Protein AF-A0A967YTM7-F1 (afdb_monomer)

pLDDT: mean 95.74, std 3.27, range [82.88, 98.69]

Structure (mmCIF, N/CA/C/O backbone):
data_AF-A0A967YTM7-F1
#
_entry.id   AF-A0A967YTM7-F1
#
loop_
_atom_site.group_PDB
_atom_site.id
_atom_site.type_symbol
_atom_site.label_atom_id
_atom_site.label_alt_id
_atom_site.label_comp_id
_atom_site.label_asym_id
_atom_site.label_entity_id
_atom_site.label_seq_id
_atom_site.pdbx_PDB_ins_code
_atom_site.Cartn_x
_atom_site.Cartn_y
_atom_site.Cartn_z
_atom_site.occupancy
_atom_site.B_iso_or_equiv
_atom_site.auth_seq_id
_atom_site.auth_comp_id
_atom_site.auth_asym_id
_atom_site.auth_atom_id
_atom_site.pdbx_PDB_model_num
ATOM 1 N N . GLY A 1 1 ? 18.997 -3.973 -4.788 1.00 82.88 1 GLY A N 1
ATOM 2 C CA . GLY A 1 1 ? 19.789 -2.738 -4.875 1.00 82.88 1 GLY A CA 1
ATOM 3 C C . GLY A 1 1 ? 21.278 -2.937 -5.128 1.00 82.88 1 GLY A C 1
ATOM 4 O O . GLY A 1 1 ? 21.968 -1.942 -5.049 1.00 82.88 1 GLY A O 1
ATOM 5 N N . LEU A 1 2 ? 21.789 -4.143 -5.438 1.00 92.94 2 LEU A N 1
ATOM 6 C CA . LEU A 1 2 ? 23.198 -4.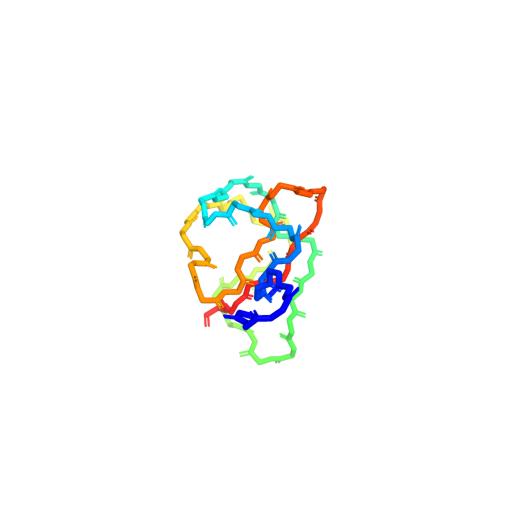331 -5.849 1.00 92.94 2 LEU A CA 1
ATOM 7 C C . LEU A 1 2 ? 23.309 -4.969 -7.242 1.00 92.94 2 LEU A C 1
ATOM 9 O O . LEU A 1 2 ? 24.044 -4.484 -8.085 1.00 92.94 2 LEU A O 1
ATOM 13 N N . LEU A 1 3 ? 22.520 -6.015 -7.502 1.00 96.50 3 LEU A N 1
ATOM 14 C CA . LEU A 1 3 ? 22.478 -6.705 -8.805 1.00 96.50 3 LEU A CA 1
ATOM 15 C C . LEU A 1 3 ? 21.114 -6.610 -9.504 1.00 96.50 3 LEU A C 1
ATOM 17 O O . LEU A 1 3 ? 20.956 -6.990 -10.655 1.00 96.50 3 LEU A O 1
ATOM 21 N N . LYS A 1 4 ? 20.101 -6.145 -8.774 1.00 92.62 4 LYS A N 1
ATOM 22 C CA . LYS A 1 4 ? 18.718 -6.000 -9.233 1.00 92.62 4 LYS A CA 1
ATOM 23 C C . LYS A 1 4 ? 18.047 -4.836 -8.508 1.00 92.62 4 LYS A C 1
ATOM 25 O O . LYS A 1 4 ? 18.491 -4.516 -7.391 1.00 92.62 4 LYS A O 1
ATOM 30 N N . PRO A 1 5 ? 16.984 -4.238 -9.070 1.00 90.94 5 PRO A N 1
ATOM 31 C CA . PRO A 1 5 ? 16.207 -3.206 -8.392 1.00 90.94 5 PRO A CA 1
ATOM 32 C C . PRO A 1 5 ? 15.767 -3.656 -6.996 1.00 90.94 5 PRO A C 1
ATOM 34 O O . PRO A 1 5 ? 15.464 -4.829 -6.773 1.00 90.94 5 PRO A O 1
ATOM 37 N N . LYS A 1 6 ? 15.805 -2.737 -6.022 1.00 90.88 6 LYS A N 1
ATOM 38 C CA . LYS A 1 6 ? 15.299 -3.010 -4.665 1.00 90.88 6 LYS A CA 1
ATOM 39 C C . LYS A 1 6 ? 13.773 -3.155 -4.679 1.00 90.88 6 LYS A C 1
ATOM 41 O O . LYS A 1 6 ? 13.259 -4.058 -4.032 1.00 90.88 6 LYS A O 1
ATOM 46 N N . TYR A 1 7 ? 13.104 -2.329 -5.477 1.00 92.38 7 TYR A N 1
ATOM 47 C CA . TYR A 1 7 ? 11.665 -2.353 -5.709 1.00 92.38 7 TYR A CA 1
ATOM 48 C C . TYR A 1 7 ? 11.420 -2.681 -7.178 1.00 92.38 7 TYR A C 1
ATOM 50 O O . TYR A 1 7 ? 12.077 -2.120 -8.054 1.00 92.38 7 TYR A O 1
ATOM 58 N N . LYS A 1 8 ? 10.541 -3.650 -7.440 1.00 92.75 8 LYS A N 1
ATOM 59 C CA . LYS A 1 8 ? 10.220 -4.092 -8.806 1.00 92.75 8 LYS A CA 1
ATOM 60 C C . LYS A 1 8 ? 9.099 -3.269 -9.436 1.00 92.75 8 LYS A C 1
ATOM 62 O O . LYS A 1 8 ? 9.098 -3.099 -10.646 1.00 92.75 8 LYS A O 1
ATOM 67 N N . ILE A 1 9 ? 8.171 -2.789 -8.610 1.00 95.56 9 ILE A N 1
ATOM 68 C CA . ILE A 1 9 ? 7.054 -1.932 -9.002 1.00 95.56 9 ILE A CA 1
ATOM 69 C C . ILE A 1 9 ? 7.320 -0.568 -8.369 1.00 95.56 9 ILE A C 1
ATOM 71 O O . ILE A 1 9 ? 7.626 -0.489 -7.178 1.00 95.56 9 ILE A O 1
ATOM 75 N N . LEU A 1 10 ? 7.293 0.478 -9.190 1.00 95.25 10 LEU A N 1
ATOM 76 C CA . LEU A 1 10 ? 7.553 1.854 -8.766 1.00 95.25 10 LEU A CA 1
ATOM 77 C C . LEU A 1 10 ? 6.238 2.552 -8.377 1.00 95.25 10 LEU A C 1
ATOM 79 O O . LEU A 1 10 ? 5.195 1.908 -8.285 1.00 95.25 10 LEU A O 1
ATOM 83 N N . GLY A 1 11 ? 6.306 3.858 -8.123 1.00 96.44 11 GLY A N 1
ATOM 84 C CA . GLY A 1 11 ? 5.180 4.668 -7.663 1.00 96.44 11 GLY A CA 1
ATOM 85 C C . GLY A 1 11 ? 5.184 4.805 -6.145 1.00 96.44 11 GLY A C 1
ATOM 86 O O . GLY A 1 11 ? 4.977 3.822 -5.430 1.00 96.44 11 GLY A O 1
ATOM 87 N N . SER A 1 12 ? 5.476 6.020 -5.684 1.00 96.38 12 SER A N 1
ATOM 88 C CA . SER A 1 12 ? 5.390 6.449 -4.287 1.00 96.38 12 SER A CA 1
ATOM 89 C C . SER A 1 12 ? 4.086 7.172 -4.003 1.00 96.38 12 SER A C 1
ATOM 91 O O . SER A 1 12 ? 3.567 7.037 -2.913 1.00 96.38 12 SER A O 1
ATOM 93 N N . ASP A 1 13 ? 3.553 7.912 -4.964 1.00 97.38 13 ASP A N 1
ATOM 94 C CA . ASP A 1 13 ? 2.347 8.708 -4.778 1.00 97.38 13 ASP A CA 1
ATOM 95 C C . ASP A 1 13 ? 1.143 7.931 -5.309 1.00 97.38 13 ASP A C 1
ATOM 97 O O . ASP A 1 13 ? 1.162 7.450 -6.448 1.00 97.38 13 ASP A O 1
ATOM 101 N N . ILE A 1 14 ? 0.115 7.778 -4.474 1.00 97.25 14 ILE A N 1
ATOM 102 C CA . ILE A 1 14 ? -1.096 7.021 -4.797 1.00 97.25 14 ILE A CA 1
ATOM 103 C C . ILE A 1 14 ? -2.353 7.817 -4.460 1.00 97.25 14 ILE A C 1
ATOM 105 O O . ILE A 1 14 ? -2.371 8.634 -3.540 1.00 97.25 14 ILE A O 1
ATOM 109 N N . ALA A 1 15 ? -3.421 7.531 -5.195 1.00 98.06 15 ALA A N 1
ATOM 110 C CA . ALA A 1 15 ? -4.783 7.909 -4.856 1.00 98.06 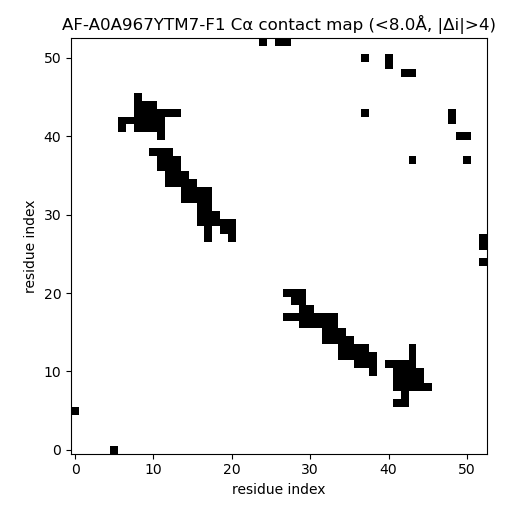15 ALA A CA 1
ATOM 111 C C . ALA A 1 15 ? -5.716 6.772 -5.275 1.00 98.06 15 ALA A C 1
ATOM 113 O O . ALA A 1 15 ? -5.497 6.137 -6.309 1.00 98.06 15 ALA A O 1
ATOM 114 N N . GLY A 1 16 ? -6.739 6.494 -4.477 1.00 97.94 16 GLY A N 1
ATOM 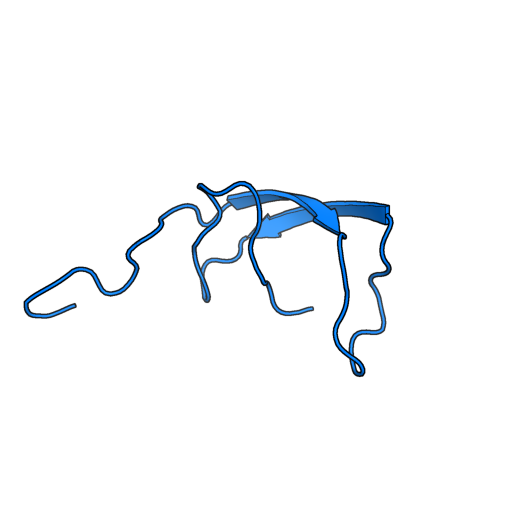115 C CA . GLY A 1 16 ? -7.641 5.382 -4.738 1.00 97.94 16 GLY A CA 1
ATOM 116 C C . GLY A 1 16 ? -8.628 5.160 -3.607 1.00 97.94 16 GLY A C 1
ATOM 117 O O . GLY A 1 16 ? -8.919 6.067 -2.829 1.00 97.94 16 GLY A O 1
ATOM 118 N N . ARG A 1 17 ? -9.143 3.935 -3.527 1.00 98.62 17 ARG A N 1
ATOM 119 C CA . ARG A 1 17 ? -10.099 3.518 -2.506 1.00 98.62 17 ARG A CA 1
ATOM 120 C C . ARG A 1 17 ? -9.511 2.390 -1.666 1.00 98.62 17 ARG A C 1
ATOM 122 O O . ARG A 1 17 ? -8.889 1.481 -2.213 1.00 98.62 17 ARG A O 1
ATOM 129 N N . VAL A 1 18 ? -9.716 2.435 -0.354 1.00 98.44 18 VAL A N 1
ATOM 130 C CA . VAL A 1 18 ? -9.316 1.351 0.551 1.00 98.44 18 VAL A CA 1
ATOM 131 C C . VAL A 1 18 ? -10.146 0.109 0.227 1.00 98.44 18 VAL A C 1
ATOM 133 O O . VAL A 1 18 ? -11.363 0.113 0.387 1.00 98.44 18 VAL A O 1
ATOM 136 N N . GLU A 1 19 ? -9.491 -0.955 -0.233 1.00 98.62 19 GLU A N 1
ATOM 137 C CA . GLU A 1 19 ? -10.140 -2.242 -0.533 1.00 98.62 19 GLU A CA 1
ATOM 138 C C . GLU A 1 19 ? -10.298 -3.099 0.733 1.00 98.62 19 GLU A C 1
ATOM 140 O O . GLU A 1 19 ? -11.339 -3.704 0.976 1.00 98.62 19 GLU A O 1
ATOM 145 N N . ALA A 1 20 ? -9.260 -3.142 1.572 1.00 98.50 20 ALA A N 1
ATOM 146 C CA . ALA A 1 20 ? -9.220 -3.938 2.792 1.00 98.50 20 ALA A CA 1
ATOM 147 C C . ALA A 1 20 ? -8.272 -3.319 3.823 1.00 98.50 20 ALA A C 1
ATOM 149 O O . ALA A 1 20 ? -7.333 -2.605 3.473 1.00 98.50 20 ALA A O 1
ATOM 150 N N . VAL A 1 21 ? -8.491 -3.645 5.099 1.00 98.50 21 VAL A N 1
ATOM 151 C CA . VAL A 1 21 ? -7.678 -3.160 6.220 1.00 98.50 21 VAL A CA 1
ATOM 152 C C . VAL A 1 21 ? -7.187 -4.306 7.100 1.00 98.50 21 VAL A C 1
ATOM 154 O O . VAL A 1 21 ? -7.852 -5.331 7.259 1.00 98.50 21 VAL A O 1
ATOM 157 N N . GLY A 1 22 ? -6.000 -4.142 7.684 1.00 97.81 22 GLY A N 1
ATOM 158 C CA . GLY A 1 22 ? -5.469 -5.083 8.668 1.00 97.81 22 GLY A CA 1
ATOM 159 C C . GLY A 1 22 ? -6.177 -4.961 10.021 1.00 97.81 22 GLY A C 1
ATOM 160 O O . GLY A 1 22 ? -6.672 -3.903 10.383 1.00 97.81 22 GLY A O 1
ATOM 161 N N . ARG A 1 23 ? -6.144 -6.022 10.837 1.00 97.56 23 ARG A N 1
ATOM 162 C CA . ARG A 1 23 ? -6.830 -6.090 12.150 1.00 97.56 23 ARG A CA 1
ATOM 163 C C . ARG A 1 23 ? -6.520 -4.962 13.155 1.00 97.56 23 ARG A C 1
ATOM 165 O O . ARG A 1 23 ? -7.245 -4.819 14.129 1.00 97.56 23 ARG A O 1
ATOM 172 N N . ASN A 1 24 ? -5.409 -4.246 12.972 1.00 97.62 24 ASN A N 1
ATOM 173 C CA . ASN A 1 24 ? -4.921 -3.210 13.891 1.00 97.62 24 ASN A CA 1
ATOM 174 C C . ASN A 1 24 ? -5.077 -1.783 13.334 1.00 97.62 24 ASN A C 1
ATOM 176 O O . ASN A 1 24 ? -4.673 -0.839 14.009 1.00 97.62 24 ASN A O 1
ATOM 180 N N . VAL A 1 25 ? -5.612 -1.652 12.120 1.00 97.81 25 VAL A N 1
ATOM 181 C CA . VAL A 1 25 ? -5.937 -0.386 11.449 1.00 97.81 25 VAL A CA 1
ATOM 182 C C . VAL A 1 25 ? -7.164 0.216 12.146 1.00 97.81 25 VAL A C 1
ATOM 184 O O . VAL A 1 25 ? -8.072 -0.525 12.533 1.00 97.81 25 VAL A O 1
ATOM 187 N N . LYS A 1 26 ? -7.161 1.525 12.400 1.00 97.50 26 LYS A N 1
ATOM 188 C CA . LYS A 1 26 ? -8.148 2.226 13.239 1.00 97.50 26 LYS A CA 1
ATOM 189 C C . LYS A 1 26 ? -8.787 3.436 12.569 1.00 97.50 26 LYS A C 1
ATOM 191 O O . LYS A 1 26 ? -9.887 3.804 12.970 1.00 97.50 26 LYS A O 1
ATOM 196 N N . GLN A 1 27 ? -8.083 4.095 11.657 1.00 97.88 27 GLN A N 1
ATOM 197 C CA . GLN A 1 27 ? -8.529 5.332 11.016 1.00 97.88 27 GLN A CA 1
ATOM 198 C C . GLN A 1 27 ? -9.243 5.053 9.697 1.00 97.88 27 GLN A C 1
ATOM 200 O O . GLN A 1 27 ? -10.235 5.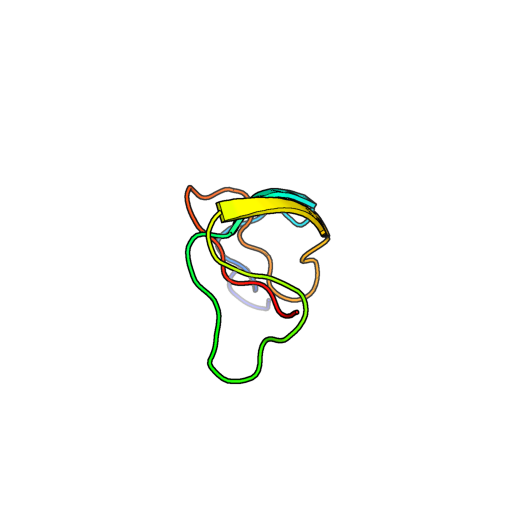713 9.406 1.00 97.88 27 GLN A O 1
ATOM 205 N N . PHE A 1 28 ? -8.761 4.072 8.936 1.00 97.88 28 PHE A N 1
ATOM 206 C CA . PHE A 1 28 ? -9.297 3.716 7.631 1.00 97.88 28 PHE A CA 1
ATOM 207 C C . PHE A 1 28 ? -10.246 2.521 7.688 1.00 97.88 28 PHE A C 1
ATOM 209 O O . PHE A 1 28 ? -10.103 1.602 8.503 1.00 97.88 28 PHE A O 1
ATOM 216 N N . GLN A 1 29 ? -11.177 2.496 6.743 1.00 98.31 29 GLN A N 1
ATOM 217 C CA . GLN A 1 29 ? -12.104 1.397 6.501 1.00 98.31 29 GLN A CA 1
ATOM 218 C C . GLN A 1 29 ? -12.281 1.141 4.995 1.00 98.31 29 GLN A C 1
ATOM 220 O O . GLN A 1 29 ? -12.064 2.041 4.179 1.00 98.31 29 GLN A O 1
ATOM 225 N N . PRO A 1 30 ? -12.692 -0.077 4.588 1.00 98.62 30 PRO A N 1
ATOM 226 C CA . PRO A 1 30 ? -13.015 -0.354 3.195 1.00 98.62 30 PRO A CA 1
ATOM 227 C C . PRO A 1 30 ? -14.037 0.642 2.639 1.00 98.62 30 PRO A C 1
ATOM 229 O O . PRO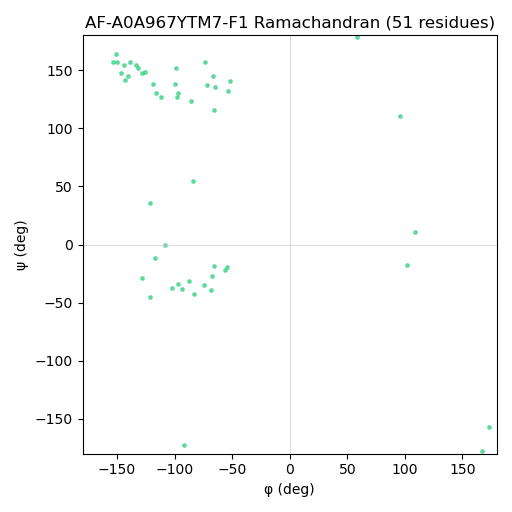 A 1 30 ? -15.075 0.888 3.255 1.00 98.62 30 PRO A O 1
ATOM 232 N N . GLY A 1 31 ? -13.752 1.192 1.463 1.00 98.56 31 GLY A N 1
ATOM 233 C CA . GLY A 1 31 ? -14.582 2.203 0.813 1.00 98.56 31 GLY A CA 1
ATOM 234 C C . GLY A 1 31 ? -14.067 3.638 0.924 1.00 98.56 31 GLY A C 1
ATOM 235 O O . GLY A 1 31 ? -14.486 4.460 0.109 1.00 98.56 31 GLY A O 1
ATOM 236 N N . ASP A 1 32 ? -13.153 3.931 1.853 1.00 98.69 32 ASP A N 1
ATOM 237 C CA . ASP A 1 32 ? -12.595 5.277 2.015 1.00 98.69 32 ASP A CA 1
ATOM 238 C C . ASP A 1 32 ? -11.788 5.701 0.786 1.00 98.69 32 ASP A C 1
ATOM 240 O O . ASP A 1 32 ? -10.976 4.932 0.269 1.00 98.69 32 ASP A O 1
ATOM 244 N N . GLU A 1 33 ? -11.990 6.939 0.334 1.00 98.62 33 GLU A N 1
ATOM 245 C CA . GLU A 1 33 ? -11.167 7.564 -0.701 1.00 98.62 33 GLU A CA 1
ATOM 246 C C . GLU A 1 33 ? -9.942 8.207 -0.053 1.00 98.62 33 GLU A C 1
ATOM 248 O O . GLU A 1 33 ? -10.060 9.035 0.851 1.00 98.62 33 GLU A O 1
ATOM 253 N N . VAL A 1 34 ? -8.757 7.809 -0.505 1.00 97.56 34 VAL A N 1
ATOM 254 C CA . VAL A 1 34 ? -7.479 8.176 0.108 1.00 97.56 34 VAL A CA 1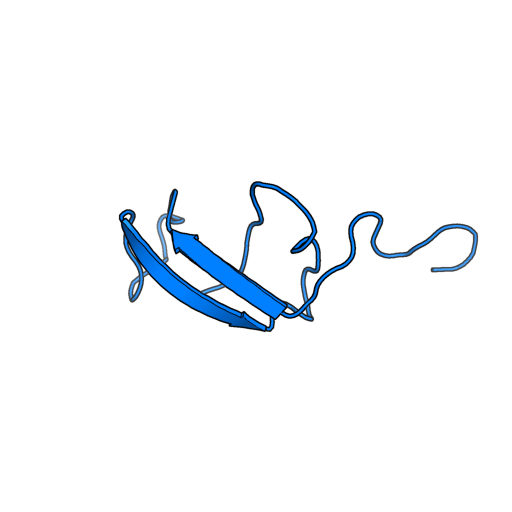
ATOM 255 C C . VAL A 1 34 ? -6.479 8.630 -0.945 1.00 97.56 34 VAL A C 1
ATOM 257 O O . VAL A 1 34 ? -6.541 8.228 -2.109 1.00 97.56 34 VAL A O 1
ATOM 260 N N . PHE A 1 35 ? -5.524 9.450 -0.519 1.00 97.31 35 PHE A N 1
ATOM 261 C CA . PHE A 1 35 ? -4.334 9.806 -1.282 1.00 97.31 35 PHE A CA 1
ATOM 262 C C . PHE A 1 35 ? -3.146 9.952 -0.328 1.00 97.31 35 PHE A C 1
ATOM 264 O O . PHE A 1 35 ? -3.337 10.245 0.854 1.00 97.31 35 PHE A O 1
ATOM 271 N N . GLY A 1 36 ? -1.925 9.761 -0.819 1.00 95.69 36 GLY A N 1
ATOM 272 C CA . GLY A 1 36 ? -0.726 9.924 0.003 1.00 95.69 36 GLY A CA 1
ATOM 273 C C . GLY A 1 36 ? 0.537 9.359 -0.629 1.00 95.69 36 GLY A C 1
ATOM 274 O O . GLY A 1 36 ? 0.509 8.847 -1.752 1.00 95.69 36 GLY A O 1
ATOM 275 N N . ASP A 1 37 ? 1.637 9.447 0.120 1.00 95.75 37 ASP A N 1
ATOM 276 C CA . ASP A 1 37 ? 2.913 8.846 -0.245 1.00 95.75 37 ASP A CA 1
ATOM 277 C C . ASP A 1 37 ? 3.143 7.517 0.496 1.00 95.75 37 ASP A C 1
ATOM 279 O O . ASP A 1 37 ? 2.876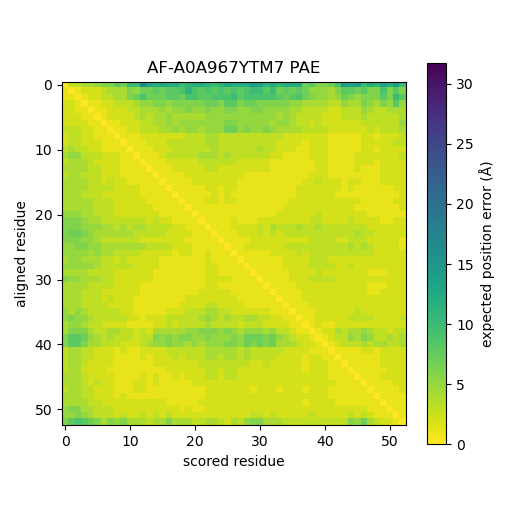 7.368 1.686 1.00 95.75 37 ASP A O 1
ATOM 283 N N . ILE A 1 38 ? 3.655 6.532 -0.231 1.00 95.44 38 ILE A N 1
ATOM 284 C CA . ILE A 1 38 ? 4.007 5.192 0.239 1.00 95.44 38 ILE A CA 1
ATOM 285 C C . ILE A 1 38 ? 5.495 4.921 -0.008 1.00 95.44 38 ILE A C 1
ATOM 287 O O . ILE A 1 38 ? 5.898 3.801 -0.339 1.00 95.44 38 ILE A O 1
ATOM 291 N N . PHE A 1 39 ? 6.344 5.948 0.133 1.00 91.38 39 PHE A N 1
ATOM 292 C CA . PHE A 1 39 ? 7.767 5.904 -0.235 1.00 91.38 39 PHE A CA 1
ATOM 293 C C . PHE A 1 39 ? 8.558 4.772 0.453 1.00 91.38 39 PHE A C 1
ATOM 295 O O . PHE A 1 39 ? 9.596 4.322 -0.039 1.00 91.38 39 PHE A O 1
ATOM 302 N N . GLN A 1 40 ? 8.069 4.267 1.587 1.00 87.38 40 GLN A N 1
ATOM 303 C CA . GLN A 1 40 ? 8.684 3.140 2.289 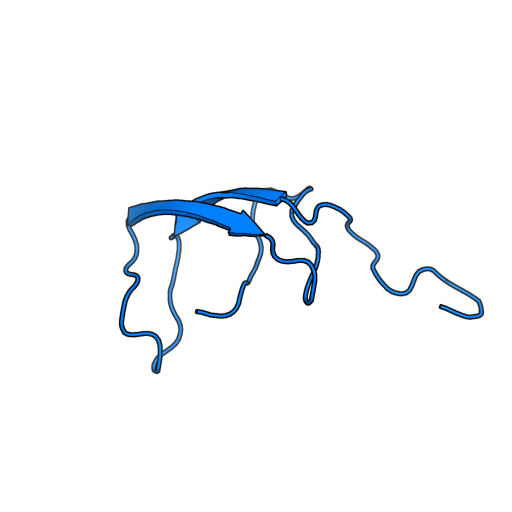1.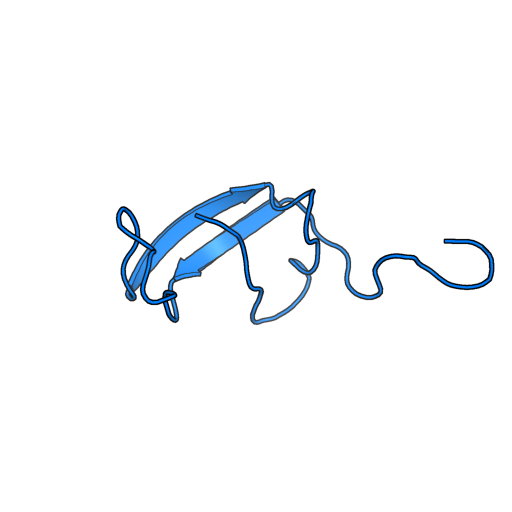00 87.38 40 GLN A CA 1
ATOM 304 C C . GLN A 1 40 ? 8.434 1.785 1.601 1.00 87.38 40 GLN A C 1
ATOM 306 O O . GLN A 1 40 ? 9.315 0.915 1.617 1.00 87.38 40 GLN A O 1
ATOM 311 N N . CYS A 1 41 ? 7.262 1.603 0.987 1.00 90.56 41 CYS A N 1
ATOM 312 C CA . CYS A 1 41 ? 6.798 0.334 0.417 1.00 90.56 41 CYS A CA 1
ATOM 313 C C . CYS A 1 41 ? 6.938 0.283 -1.108 1.00 90.56 41 CYS A C 1
ATOM 315 O O . CYS A 1 41 ? 7.354 -0.756 -1.627 1.00 90.56 41 CYS A O 1
ATOM 317 N N . TRP A 1 42 ? 6.684 1.404 -1.796 1.00 94.94 42 TRP A N 1
ATOM 318 C CA . TRP A 1 42 ? 6.520 1.478 -3.254 1.00 94.94 42 TRP A CA 1
ATOM 319 C C . TRP A 1 42 ? 5.382 0.578 -3.758 1.00 94.94 42 TRP A C 1
ATOM 321 O O . TRP A 1 42 ? 4.740 -0.140 -2.993 1.00 94.94 42 TRP A O 1
ATOM 331 N N . GLY A 1 43 ? 5.142 0.596 -5.068 1.00 96.50 43 GLY A N 1
ATOM 332 C CA . GLY A 1 43 ? 4.173 -0.288 -5.710 1.00 96.50 43 GLY A CA 1
ATOM 333 C C . GLY A 1 43 ? 2.908 0.404 -6.202 1.00 96.50 43 GLY A C 1
ATOM 334 O O . GLY A 1 43 ? 1.979 -0.290 -6.591 1.00 96.50 43 GLY A O 1
ATOM 335 N N . GLY A 1 44 ? 2.871 1.740 -6.219 1.00 96.94 44 GLY A N 1
ATOM 336 C CA . GLY A 1 44 ? 1.714 2.505 -6.687 1.00 96.94 44 GLY A CA 1
ATOM 337 C C . GLY A 1 44 ? 1.396 2.347 -8.178 1.00 96.94 44 GLY A C 1
ATOM 338 O O . GLY A 1 44 ? 0.276 2.614 -8.594 1.00 96.94 44 GLY A O 1
ATOM 339 N N . PHE A 1 45 ? 2.341 1.882 -9.003 1.00 97.19 45 PHE A N 1
ATOM 340 C CA . PHE A 1 45 ? 2.092 1.562 -10.416 1.00 97.19 45 PHE A CA 1
ATOM 341 C C . PHE A 1 45 ? 1.506 0.153 -10.582 1.00 97.19 45 PHE A C 1
ATOM 343 O O . PHE A 1 45 ? 2.055 -0.689 -11.297 1.00 97.19 45 PHE A O 1
ATOM 350 N N . ALA A 1 46 ? 0.408 -0.104 -9.879 1.00 97.25 46 ALA A N 1
ATOM 351 C CA . ALA A 1 46 ? -0.350 -1.345 -9.895 1.00 97.25 46 ALA A CA 1
ATOM 352 C C . ALA A 1 46 ? -1.828 -1.053 -9.594 1.00 97.25 46 ALA A C 1
ATOM 354 O O . ALA A 1 46 ? -2.165 0.012 -9.086 1.00 97.25 46 ALA A O 1
ATOM 355 N N . GLU A 1 47 ? -2.706 -2.012 -9.881 1.00 98.06 47 GLU A N 1
ATOM 356 C CA . GLU A 1 47 ? -4.134 -1.905 -9.542 1.00 98.06 47 GLU A CA 1
ATOM 357 C C . GLU A 1 47 ? -4.373 -1.931 -8.023 1.00 98.06 47 GLU A C 1
ATOM 359 O O . GLU A 1 47 ? -5.340 -1.352 -7.539 1.00 98.06 47 GLU A O 1
ATOM 364 N N . TYR A 1 48 ? -3.470 -2.573 -7.272 1.00 97.19 48 TYR A N 1
ATOM 365 C CA . TYR A 1 48 ? -3.532 -2.695 -5.818 1.00 97.19 48 TYR A CA 1
ATOM 366 C C . TYR A 1 48 ? -2.147 -2.549 -5.192 1.00 97.19 48 TYR A C 1
ATOM 368 O O . TYR A 1 48 ? -1.150 -3.040 -5.727 1.00 97.19 48 TYR A O 1
ATOM 376 N N . VAL A 1 49 ? -2.102 -1.942 -4.007 1.00 96.94 49 VAL A N 1
ATOM 377 C CA . VAL A 1 49 ? -0.897 -1.825 -3.183 1.00 96.94 49 VAL A CA 1
ATOM 378 C C . VAL A 1 49 ? -1.262 -1.872 -1.701 1.00 96.94 49 VAL A C 1
ATOM 380 O O . VAL A 1 49 ? -2.332 -1.418 -1.302 1.00 96.94 49 VAL A O 1
ATOM 383 N N . CYS A 1 50 ? -0.370 -2.424 -0.878 1.00 95.62 50 CYS A N 1
ATOM 384 C CA . CYS A 1 50 ? -0.497 -2.370 0.576 1.00 95.62 50 CYS A CA 1
ATOM 385 C C . CYS A 1 50 ? 0.347 -1.216 1.120 1.00 95.62 50 CYS A C 1
ATOM 387 O O . CYS A 1 50 ? 1.541 -1.137 0.826 1.00 95.62 50 CYS A O 1
ATOM 389 N N . ALA A 1 51 ? -0.256 -0.387 1.965 1.00 94.81 51 ALA A N 1
ATOM 390 C CA . ALA A 1 51 ? 0.402 0.704 2.668 1.00 94.81 51 ALA A CA 1
ATOM 391 C C . ALA A 1 51 ? 0.153 0.583 4.181 1.00 94.81 51 ALA A C 1
ATOM 393 O O . ALA A 1 51 ? -0.885 0.045 4.578 1.00 94.81 51 ALA A O 1
ATOM 394 N N . PRO A 1 52 ? 1.093 1.023 5.033 1.00 93.25 52 PRO A N 1
ATOM 395 C CA . PRO A 1 52 ? 0.818 1.181 6.455 1.00 93.25 52 PRO A CA 1
ATOM 396 C C . PRO A 1 52 ? -0.214 2.296 6.682 1.00 93.25 52 PRO A C 1
ATOM 398 O O . PRO A 1 52 ? -0.207 3.293 5.964 1.00 93.25 52 PRO A O 1
ATOM 401 N N . GLU A 1 53 ? -1.072 2.105 7.688 1.00 88.81 53 GLU A N 1
ATOM 402 C CA . GLU A 1 53 ? -1.845 3.194 8.307 1.00 88.81 53 GLU A CA 1
ATOM 403 C C . GLU A 1 53 ? -0.981 3.945 9.326 1.00 88.81 53 GLU A C 1
ATOM 405 O O . GLU A 1 53 ? -0.265 3.260 10.098 1.00 88.81 53 GLU A O 1
#

Foldseek 3Di:
DVPDDPDPAADFKAWDFDCCDDPPDDPDDGGDTDIDGQPVFGHRNDPDDDHDD

Radius of gyration: 12.37 Å; Cα contacts (8 Å, |Δi|>4): 71; chains: 1; bounding box: 38×17×24 Å

Nearest PDB structures (foldseek):
  4a27-assembly1_A  TM=7.508E-01  e=7.113E-01  Homo sapiens
  6k9y-assembly2_D  TM=7.601E-01  e=6.655E-01  Homo sapiens
  6gcs-assembly1_M  TM=3.793E-01  e=2.064E+00  Yarrowia lipolytica

Secondary structure (DSSP, 8-state):
--SS-S-SS--SEEEEE-----TT--S--TT-EEEEE-TTT---SSS------

Mean predicted aligned error: 2.69 Å

Sequence (53 aa):
GLLKPKYKILGSDIAGRVEAVGRNVKQFQPGDEVFGDIFQCWGGFAEYVCAPE

Solvent-accessible surface area (backbone atoms only — not comparable to full-atom values): 3562 Å² total; per-residue (Å²): 96,87,92,49,75,76,63,91,45,53,42,37,66,44,72,52,61,39,79,72,72,60,98,85,58,80,88,71,51,63,69,42,79,50,70,52,77,37,75,90,69,38,24,44,72,51,100,68,70,80,70,87,131